Protein AF-A0A7C2S3S2-F1 (afdb_monomer_lite)

Secondary structure (DSSP, 8-state):
-PPPP---EEEE--GGG-STTHHHHHHHHHHHTT--GGGEEEE--HHHHHHHHHHHHH-

Sequence (59 aa):
AERAPELVVSVNISPHELNRRLVPNLRAILRDAALPADALCIEITESALLLIVLGWVLA

pLDDT: mean 87.27, std 10.84, range [53.34, 97.19]

Foldseek 3Di:
DDDDDQAADEDEDALVCPDPCNVVVVVVVCVVVVHDPRNYHYDYDPVRVVVVVVVVVVD

Structure (mmCIF, N/CA/C/O backbone):
data_AF-A0A7C2S3S2-F1
#
_entry.id   AF-A0A7C2S3S2-F1
#
loop_
_atom_site.group_PDB
_atom_site.id
_atom_site.type_symbol
_atom_site.label_atom_id
_atom_site.label_alt_id
_atom_site.label_comp_id
_atom_site.label_asym_id
_atom_site.label_entity_id
_atom_site.label_seq_id
_atom_site.pdbx_PDB_ins_code
_atom_site.Cartn_x
_atom_site.Cartn_y
_atom_site.Cartn_z
_atom_site.occupancy
_atom_site.B_iso_or_equiv
_atom_site.auth_seq_id
_atom_site.auth_comp_id
_atom_site.auth_asym_id
_atom_site.auth_atom_id
_atom_site.pdbx_PDB_model_num
ATOM 1 N N . ALA A 1 1 ? -11.849 16.430 25.254 1.00 57.38 1 ALA A N 1
ATOM 2 C CA . ALA A 1 1 ? -11.974 15.054 24.742 1.00 57.38 1 ALA A CA 1
ATOM 3 C C . ALA A 1 1 ? -10.624 14.669 24.172 1.00 57.38 1 ALA A C 1
ATOM 5 O O . ALA A 1 1 ? -10.119 15.387 23.317 1.00 57.38 1 ALA A O 1
ATOM 6 N N . GLU A 1 2 ? -10.002 13.636 24.722 1.00 53.34 2 GLU A N 1
ATOM 7 C CA . GLU A 1 2 ? -8.710 13.130 24.261 1.00 53.34 2 GLU A CA 1
ATOM 8 C C . GLU A 1 2 ? -8.944 12.417 22.919 1.00 53.34 2 GLU A C 1
ATOM 10 O O . GLU A 1 2 ? -9.811 11.547 22.825 1.00 53.34 2 GLU A O 1
ATOM 15 N N . ARG A 1 3 ? -8.281 12.867 21.845 1.00 59.62 3 ARG A N 1
ATOM 16 C CA . ARG A 1 3 ? -8.374 12.210 20.533 1.00 59.62 3 ARG A CA 1
ATOM 17 C C . ARG A 1 3 ? -7.704 10.844 20.664 1.00 59.62 3 ARG A C 1
ATOM 19 O O . ARG A 1 3 ? -6.562 10.778 21.108 1.00 59.62 3 ARG A O 1
ATOM 26 N N . ALA A 1 4 ? -8.405 9.781 20.275 1.00 64.50 4 ALA A N 1
ATOM 27 C CA . ALA A 1 4 ? -7.778 8.475 20.113 1.00 64.50 4 ALA A CA 1
ATOM 28 C C . ALA A 1 4 ? -6.565 8.610 19.167 1.00 64.50 4 ALA A C 1
ATOM 30 O O . ALA A 1 4 ? -6.647 9.393 18.214 1.00 64.50 4 ALA A O 1
ATOM 31 N N . PRO A 1 5 ? -5.448 7.909 19.431 1.00 66.75 5 PRO A N 1
ATOM 32 C CA . PRO A 1 5 ? -4.265 7.995 18.587 1.00 66.75 5 PRO A CA 1
ATOM 33 C C . PRO A 1 5 ? -4.611 7.576 17.155 1.00 66.75 5 PRO A C 1
ATOM 35 O O . PRO A 1 5 ? -5.276 6.563 16.934 1.00 66.75 5 PRO A O 1
ATOM 38 N N . GLU A 1 6 ? -4.175 8.381 16.192 1.00 80.94 6 GLU A N 1
ATOM 39 C CA . GLU A 1 6 ? -4.347 8.115 14.767 1.00 80.94 6 GLU A CA 1
ATOM 40 C C . GLU A 1 6 ? -3.425 6.953 14.375 1.00 80.94 6 GLU A C 1
ATOM 42 O O . GLU A 1 6 ? -2.199 7.070 14.420 1.00 80.94 6 GLU A O 1
ATOM 47 N N . LEU A 1 7 ? -4.012 5.790 14.084 1.00 81.38 7 LEU A N 1
ATOM 48 C CA . LEU A 1 7 ? -3.268 4.606 13.666 1.00 81.38 7 LEU A CA 1
ATOM 49 C C . LEU A 1 7 ? -2.888 4.750 12.192 1.00 81.38 7 LEU A C 1
ATOM 51 O O . LEU A 1 7 ? -3.764 4.761 11.331 1.00 81.38 7 LEU A O 1
ATOM 55 N N . VAL A 1 8 ? -1.586 4.797 11.913 1.00 89.69 8 VAL A N 1
ATOM 56 C CA . VAL A 1 8 ? -1.038 4.825 10.552 1.00 89.69 8 VAL A CA 1
ATOM 57 C C . VAL A 1 8 ? -0.112 3.630 10.355 1.00 89.69 8 VAL A C 1
ATOM 59 O O . VAL A 1 8 ? 0.769 3.365 11.175 1.00 89.69 8 VAL A O 1
ATOM 62 N N . VAL A 1 9 ? -0.312 2.909 9.256 1.00 91.12 9 VAL A N 1
ATOM 63 C CA . VAL A 1 9 ? 0.482 1.757 8.828 1.00 91.12 9 VAL A CA 1
ATOM 64 C C . VAL A 1 9 ? 1.189 2.123 7.529 1.00 91.12 9 VAL A C 1
ATOM 66 O O . VAL A 1 9 ? 0.536 2.401 6.527 1.00 91.12 9 VAL A O 1
ATOM 69 N N . SER A 1 10 ? 2.520 2.091 7.528 1.00 94.88 10 SER A N 1
ATOM 70 C CA . SER A 1 10 ? 3.330 2.232 6.314 1.00 94.88 10 SER A CA 1
ATOM 71 C C . SER A 1 10 ? 3.791 0.868 5.818 1.00 94.88 10 SER A C 1
ATOM 73 O O . SER A 1 10 ? 4.344 0.078 6.586 1.00 94.88 10 SER A O 1
ATOM 75 N N . VAL A 1 11 ? 3.598 0.597 4.527 1.00 94.50 11 VAL A N 1
ATOM 76 C CA . VAL A 1 11 ? 4.049 -0.641 3.879 1.00 94.50 11 VAL A CA 1
ATOM 77 C C . VAL A 1 11 ? 4.882 -0.301 2.654 1.00 94.50 11 VAL A C 1
ATOM 79 O O . VAL A 1 11 ? 4.423 0.381 1.740 1.00 94.50 11 VAL A O 1
ATOM 82 N N . ASN A 1 12 ? 6.106 -0.821 2.629 1.00 95.88 12 ASN A N 1
ATOM 83 C CA . ASN A 1 12 ? 6.969 -0.750 1.459 1.00 95.88 12 ASN A CA 1
ATOM 84 C C . ASN A 1 12 ? 6.534 -1.799 0.434 1.00 9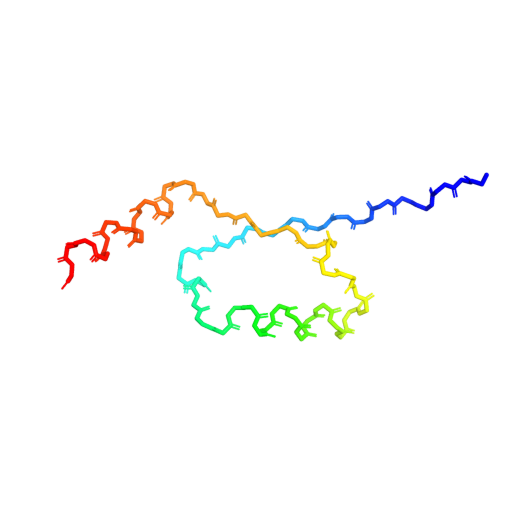5.88 12 ASN A C 1
ATOM 86 O O . ASN A 1 12 ? 6.285 -2.949 0.799 1.00 95.88 12 ASN A O 1
ATOM 90 N N . ILE A 1 13 ? 6.480 -1.413 -0.838 1.00 95.00 13 ILE A N 1
ATOM 91 C CA . ILE A 1 13 ? 6.191 -2.326 -1.946 1.00 95.00 13 ILE A CA 1
ATOM 92 C C . ILE A 1 13 ? 7.346 -2.370 -2.942 1.00 95.00 13 ILE A C 1
ATOM 94 O O . ILE A 1 13 ? 8.060 -1.391 -3.173 1.00 95.00 13 ILE A O 1
ATOM 98 N N . SER A 1 14 ? 7.506 -3.523 -3.578 1.00 91.88 14 SER A N 1
ATOM 99 C CA . SER A 1 14 ? 8.391 -3.687 -4.723 1.00 91.88 14 SER A CA 1
ATOM 100 C C . SER A 1 14 ? 7.727 -3.171 -6.012 1.00 91.88 14 SER A C 1
ATOM 102 O O . SER A 1 14 ? 6.501 -3.223 -6.156 1.00 91.88 14 SER A O 1
ATOM 104 N N . PRO A 1 15 ? 8.509 -2.726 -7.014 1.00 89.56 15 PRO A N 1
ATOM 105 C CA . PRO A 1 15 ? 7.961 -2.266 -8.293 1.00 89.56 15 PRO A CA 1
ATOM 106 C C . PRO A 1 15 ? 7.120 -3.325 -9.030 1.00 89.56 15 PRO A C 1
ATOM 108 O O . PRO A 1 15 ? 6.187 -2.974 -9.747 1.00 89.56 15 PRO A O 1
ATOM 111 N N . HIS A 1 16 ? 7.389 -4.619 -8.832 1.00 88.81 16 HIS A N 1
ATOM 112 C CA . HIS A 1 16 ? 6.608 -5.702 -9.447 1.00 88.81 16 HIS A CA 1
ATOM 113 C C . HIS A 1 16 ? 5.193 -5.846 -8.860 1.00 88.81 16 HIS A C 1
ATOM 115 O O . HIS A 1 16 ? 4.290 -6.373 -9.516 1.00 88.81 16 HIS A O 1
ATOM 121 N N . GLU A 1 17 ? 4.973 -5.359 -7.640 1.00 91.31 17 GLU A N 1
ATOM 122 C CA . GLU A 1 17 ? 3.659 -5.360 -6.993 1.00 91.31 17 GLU A CA 1
ATOM 123 C C . GLU A 1 17 ? 2.777 -4.201 -7.475 1.00 91.31 17 GLU A C 1
ATOM 125 O O . GLU A 1 17 ? 1.554 -4.257 -7.313 1.00 91.31 17 GLU A O 1
ATOM 130 N N . LEU A 1 18 ? 3.359 -3.192 -8.140 1.00 88.69 18 LEU A N 1
ATOM 131 C CA . LEU A 1 18 ? 2.626 -2.083 -8.744 1.00 88.69 18 LEU A CA 1
ATOM 132 C C . LEU A 1 18 ? 1.904 -2.536 -10.021 1.00 88.69 18 LEU A C 1
ATOM 134 O O . LEU A 1 18 ? 2.352 -2.339 -11.149 1.00 88.69 18 LEU A O 1
ATOM 138 N N . ASN A 1 19 ? 0.748 -3.163 -9.836 1.00 89.62 19 ASN A N 1
ATOM 139 C CA . ASN A 1 19 ? -0.094 -3.657 -10.917 1.00 89.62 19 ASN A CA 1
ATOM 140 C C . ASN A 1 19 ? -1.573 -3.307 -10.688 1.00 89.62 19 ASN A C 1
ATOM 142 O O . ASN A 1 19 ? -1.982 -2.840 -9.624 1.00 89.62 19 ASN A O 1
ATOM 146 N N . ARG A 1 20 ? -2.414 -3.576 -11.695 1.00 91.75 20 ARG A N 1
ATOM 147 C CA . ARG A 1 20 ? -3.847 -3.223 -11.677 1.00 91.75 20 ARG A CA 1
ATOM 148 C C . ARG A 1 20 ? -4.655 -3.892 -10.553 1.00 91.75 20 ARG A C 1
ATOM 150 O O . ARG A 1 20 ? -5.773 -3.459 -10.289 1.00 91.75 20 ARG A O 1
ATOM 157 N N . ARG A 1 21 ? -4.129 -4.941 -9.910 1.00 94.50 21 ARG A N 1
ATOM 158 C CA . ARG A 1 21 ? -4.797 -5.664 -8.814 1.00 94.50 21 ARG A CA 1
ATOM 159 C C . ARG A 1 21 ? -4.421 -5.146 -7.427 1.00 94.50 21 ARG A C 1
ATOM 161 O O . ARG A 1 21 ? -5.147 -5.442 -6.484 1.00 94.50 21 ARG A O 1
ATOM 168 N N . LEU A 1 22 ? -3.357 -4.348 -7.300 1.00 93.00 22 LEU A N 1
ATOM 169 C CA . LEU A 1 22 ? -2.874 -3.847 -6.011 1.00 93.00 22 LEU A CA 1
ATOM 170 C C . LEU A 1 22 ? -3.969 -3.096 -5.241 1.00 93.00 22 LEU A C 1
ATOM 172 O O . LEU A 1 22 ? -4.323 -3.482 -4.132 1.00 93.00 22 LEU A O 1
ATOM 176 N N . VAL A 1 23 ? -4.563 -2.065 -5.850 1.00 93.94 23 VAL A N 1
ATOM 177 C CA . VAL A 1 23 ? -5.585 -1.233 -5.191 1.00 93.94 23 VAL A CA 1
ATOM 178 C C . VAL A 1 23 ? -6.843 -2.035 -4.810 1.00 93.94 23 VAL A C 1
ATOM 180 O O . VAL A 1 23 ? -7.278 -1.915 -3.664 1.00 93.94 23 VAL A O 1
ATOM 183 N N . PRO A 1 24 ? -7.439 -2.867 -5.692 1.00 95.81 24 PRO A N 1
ATOM 184 C CA . PRO A 1 24 ? -8.543 -3.749 -5.304 1.00 95.81 24 PRO A CA 1
ATOM 185 C C . PRO A 1 24 ? -8.211 -4.674 -4.127 1.00 95.81 24 PRO A C 1
ATOM 187 O O . PRO A 1 24 ? -9.024 -4.790 -3.210 1.00 95.81 24 PRO A O 1
ATOM 190 N N . ASN A 1 25 ? -7.020 -5.282 -4.125 1.00 95.44 25 ASN A N 1
ATOM 191 C CA . ASN A 1 25 ? -6.591 -6.192 -3.063 1.00 95.44 25 ASN A CA 1
ATOM 192 C C . ASN A 1 25 ? -6.415 -5.455 -1.730 1.00 95.44 25 ASN A C 1
ATOM 194 O O . ASN A 1 25 ? -6.958 -5.892 -0.720 1.00 95.44 25 ASN A O 1
ATOM 198 N N . LEU A 1 26 ? -5.732 -4.305 -1.726 1.00 95.00 26 LEU A N 1
ATOM 199 C CA . LEU A 1 26 ? -5.548 -3.494 -0.516 1.00 95.00 26 LEU A CA 1
ATOM 200 C C . LEU A 1 26 ? -6.887 -3.014 0.052 1.00 95.00 26 LEU A C 1
ATOM 202 O O . LEU A 1 26 ? -7.101 -3.076 1.257 1.00 95.00 26 LEU A O 1
ATOM 206 N N . ARG A 1 27 ? -7.832 -2.603 -0.803 1.00 94.75 27 ARG A N 1
ATOM 207 C CA . ARG A 1 27 ? -9.184 -2.221 -0.360 1.00 94.75 27 ARG A CA 1
ATOM 208 C C . ARG A 1 27 ? -9.958 -3.381 0.264 1.00 94.75 27 ARG A C 1
ATOM 210 O O . ARG A 1 27 ? -10.740 -3.139 1.179 1.00 94.75 27 ARG A O 1
ATOM 217 N N . ALA A 1 28 ? -9.791 -4.603 -0.245 1.00 96.25 28 ALA A N 1
ATOM 218 C CA . ALA A 1 28 ? -10.395 -5.791 0.353 1.00 96.25 28 ALA A CA 1
ATOM 219 C C . ALA A 1 28 ? -9.774 -6.079 1.727 1.00 96.25 28 ALA A C 1
ATOM 221 O O . ALA A 1 28 ? -10.501 -6.174 2.706 1.00 96.25 28 ALA A O 1
ATOM 222 N N . ILE A 1 29 ? -8.440 -6.072 1.818 1.00 94.88 29 ILE A N 1
ATOM 223 C CA . ILE A 1 29 ? -7.703 -6.305 3.070 1.00 94.88 29 ILE A CA 1
ATOM 224 C C . ILE A 1 29 ? -8.071 -5.271 4.140 1.00 94.88 29 IL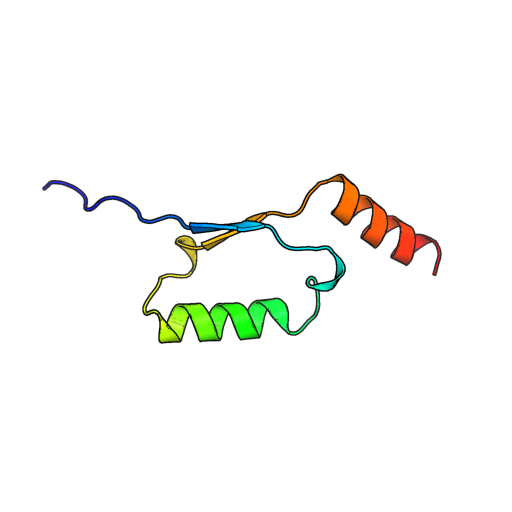E A C 1
ATOM 226 O O . ILE A 1 29 ? -8.371 -5.640 5.271 1.00 94.88 29 ILE A O 1
ATOM 230 N N . LEU A 1 30 ? -8.090 -3.979 3.794 1.00 94.50 30 LEU A N 1
ATOM 231 C CA . LEU A 1 30 ? -8.458 -2.918 4.736 1.00 94.50 30 LEU A CA 1
ATOM 232 C C . LEU A 1 30 ? -9.900 -3.066 5.225 1.00 94.50 30 LEU A C 1
ATOM 234 O O . LEU A 1 30 ? -10.168 -2.882 6.408 1.00 94.50 30 LEU A O 1
ATOM 238 N N . ARG A 1 31 ? -10.823 -3.451 4.336 1.00 95.25 31 ARG A N 1
ATOM 239 C CA . ARG A 1 31 ? -12.216 -3.720 4.707 1.00 95.25 31 ARG A CA 1
ATOM 240 C C . ARG A 1 31 ? -12.324 -4.902 5.665 1.00 95.25 31 ARG A C 1
ATOM 242 O O . ARG A 1 31 ? -13.012 -4.782 6.673 1.00 95.25 31 ARG A O 1
ATOM 249 N N . ASP A 1 32 ? -11.644 -6.003 5.361 1.00 97.19 32 ASP A N 1
ATOM 250 C CA . ASP A 1 32 ? -11.650 -7.215 6.185 1.00 97.19 32 ASP A CA 1
ATOM 251 C C . ASP A 1 32 ? -11.025 -6.952 7.566 1.00 97.19 32 ASP A C 1
ATOM 253 O O . ASP A 1 32 ? -11.465 -7.515 8.567 1.00 97.19 32 ASP A O 1
ATOM 257 N N . ALA A 1 33 ? -10.051 -6.039 7.635 1.00 93.69 33 ALA A N 1
ATOM 258 C CA . ALA A 1 33 ? -9.415 -5.581 8.869 1.00 93.69 33 ALA A CA 1
ATOM 259 C C . ALA A 1 33 ? -10.165 -4.441 9.589 1.00 93.69 33 ALA A C 1
ATOM 261 O O . ALA A 1 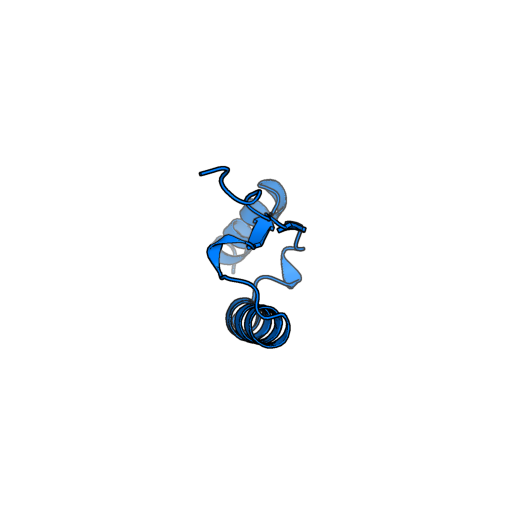33 ? -9.699 -3.977 10.628 1.00 93.69 33 ALA A O 1
ATOM 262 N N . ALA A 1 34 ? -11.296 -3.968 9.050 1.00 93.88 34 ALA A N 1
ATOM 263 C CA . ALA A 1 34 ? -12.025 -2.791 9.535 1.00 93.88 34 ALA A CA 1
ATOM 264 C C . ALA A 1 34 ? -11.148 -1.525 9.689 1.00 93.88 34 ALA A C 1
ATOM 266 O O . ALA A 1 34 ? -11.381 -0.698 10.573 1.00 93.88 34 ALA A O 1
ATOM 267 N N . LEU A 1 35 ? -10.148 -1.366 8.817 1.00 91.19 35 LEU A N 1
ATOM 268 C CA . LEU A 1 35 ? -9.250 -0.214 8.787 1.00 91.19 35 LEU A CA 1
ATOM 269 C C . LEU A 1 35 ? -9.734 0.837 7.779 1.00 91.19 35 LEU A C 1
ATOM 271 O O . LEU A 1 35 ? -10.168 0.487 6.673 1.00 91.19 35 LEU A O 1
ATOM 275 N N . PRO A 1 36 ? -9.650 2.133 8.121 1.00 91.44 36 PRO A N 1
ATOM 276 C CA . PRO A 1 36 ? -9.989 3.189 7.187 1.00 91.44 36 PRO A CA 1
ATOM 277 C C . PRO A 1 36 ? -8.876 3.346 6.137 1.00 91.44 36 PRO A C 1
ATOM 279 O O . PRO A 1 36 ? -7.734 2.934 6.333 1.00 91.44 36 PRO A O 1
ATOM 282 N N . ALA A 1 37 ? -9.217 3.898 4.971 1.00 89.75 37 ALA A N 1
ATOM 283 C CA . ALA A 1 37 ? -8.286 3.967 3.842 1.00 89.75 37 ALA A CA 1
ATOM 284 C C . ALA A 1 37 ? -7.095 4.910 4.086 1.00 89.75 37 ALA A C 1
ATOM 286 O O . ALA A 1 37 ? -6.028 4.702 3.517 1.00 89.75 37 ALA A O 1
ATOM 287 N N . ASP A 1 38 ? -7.287 5.929 4.918 1.00 91.44 38 ASP A N 1
ATOM 288 C CA . ASP A 1 38 ? -6.269 6.885 5.355 1.00 91.44 38 ASP A CA 1
ATOM 289 C C . ASP A 1 38 ? -5.298 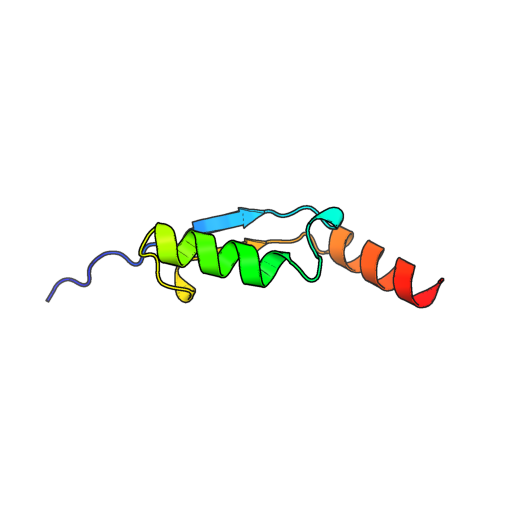6.306 6.398 1.00 91.44 38 ASP A C 1
ATOM 291 O O . ASP A 1 38 ? -4.223 6.864 6.593 1.00 91.44 38 ASP A O 1
ATOM 295 N N . ALA A 1 39 ? -5.605 5.149 6.994 1.00 92.12 39 ALA A N 1
ATOM 296 C CA . ALA A 1 39 ? -4.689 4.447 7.893 1.00 92.12 39 ALA A CA 1
ATOM 297 C C . ALA A 1 39 ? -3.559 3.694 7.165 1.00 92.12 39 ALA A C 1
ATOM 299 O O . ALA A 1 39 ? -2.685 3.149 7.836 1.00 92.12 39 ALA A O 1
ATOM 300 N N . LEU A 1 40 ? -3.553 3.626 5.826 1.00 94.25 40 LEU A N 1
ATOM 301 C CA . LEU A 1 40 ? -2.526 2.921 5.051 1.00 94.25 40 LEU A CA 1
ATOM 302 C C . LEU A 1 40 ? -1.739 3.874 4.146 1.00 94.25 40 LEU A C 1
ATOM 304 O O . LEU A 1 40 ? -2.281 4.453 3.205 1.00 94.25 40 LEU A O 1
ATOM 308 N N . CYS A 1 41 ? -0.430 3.938 4.369 1.00 94.69 41 CYS A N 1
ATOM 309 C CA . CYS A 1 41 ? 0.537 4.569 3.483 1.00 94.69 41 CYS A CA 1
ATOM 310 C C . CYS A 1 41 ? 1.298 3.492 2.696 1.00 94.69 41 CYS A C 1
ATOM 312 O O . CYS A 1 41 ? 1.825 2.540 3.276 1.00 94.69 41 CYS A O 1
ATOM 314 N N . ILE A 1 42 ? 1.358 3.633 1.370 1.00 94.75 42 ILE A N 1
ATOM 315 C CA . ILE A 1 42 ? 2.162 2.767 0.502 1.00 94.75 42 ILE A CA 1
ATOM 316 C C . ILE A 1 42 ? 3.420 3.518 0.094 1.00 94.75 42 ILE A C 1
ATOM 318 O O . ILE A 1 42 ? 3.348 4.587 -0.512 1.00 94.75 42 ILE A O 1
ATOM 322 N N . GLU A 1 43 ? 4.563 2.919 0.389 1.00 96.12 43 GLU A N 1
ATOM 323 C CA . GLU A 1 43 ? 5.875 3.477 0.104 1.00 96.12 43 GLU A CA 1
ATOM 324 C C . GLU A 1 43 ? 6.523 2.706 -1.045 1.00 96.12 43 GLU A C 1
ATOM 326 O O . GLU A 1 43 ? 6.584 1.475 -1.055 1.00 96.12 43 GLU A O 1
ATOM 331 N N . ILE A 1 44 ? 7.020 3.445 -2.030 1.00 94.69 44 ILE A N 1
ATOM 332 C CA . ILE A 1 44 ? 7.850 2.924 -3.111 1.00 94.69 44 ILE A CA 1
ATOM 333 C C . ILE A 1 44 ? 9.070 3.826 -3.228 1.00 94.69 44 ILE A C 1
ATOM 335 O O . ILE A 1 44 ? 8.966 5.048 -3.116 1.00 94.69 44 ILE A O 1
ATOM 339 N N . THR A 1 45 ? 10.240 3.230 -3.433 1.00 94.94 45 THR A N 1
ATOM 340 C CA . THR A 1 45 ? 11.466 4.013 -3.574 1.00 94.94 45 THR A CA 1
ATOM 341 C C . THR A 1 45 ? 11.463 4.788 -4.890 1.00 94.94 45 THR A C 1
ATOM 343 O O . THR A 1 45 ? 10.961 4.316 -5.913 1.00 94.94 45 THR A O 1
ATOM 346 N N . GLU A 1 46 ? 12.081 5.970 -4.888 1.00 94.44 46 GLU A N 1
ATOM 347 C CA . GLU A 1 46 ? 12.250 6.784 -6.098 1.00 94.44 46 GLU A CA 1
ATOM 348 C C . GLU A 1 46 ? 12.933 5.984 -7.215 1.00 94.44 46 GLU A C 1
ATOM 350 O O . GLU A 1 46 ? 12.470 5.969 -8.355 1.00 94.44 46 GLU A O 1
ATOM 355 N N . SER A 1 47 ? 13.987 5.236 -6.875 1.00 93.06 47 SER A N 1
ATOM 356 C CA . SER A 1 47 ? 14.721 4.403 -7.830 1.00 93.06 47 SER A CA 1
ATOM 357 C C . SER A 1 47 ? 13.837 3.335 -8.480 1.00 93.06 47 SER A C 1
ATOM 359 O O . SER A 1 47 ? 13.950 3.102 -9.682 1.00 93.06 47 SER A O 1
ATOM 361 N N . ALA A 1 48 ? 12.933 2.706 -7.720 1.00 89.06 48 ALA A N 1
ATOM 362 C CA . ALA A 1 48 ? 11.983 1.741 -8.270 1.00 89.06 48 ALA A CA 1
ATOM 363 C C . ALA A 1 48 ? 11.004 2.403 -9.249 1.00 89.06 48 ALA A C 1
ATOM 3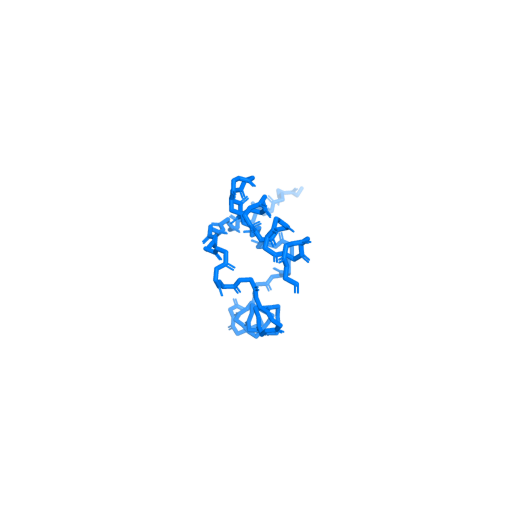65 O O . ALA A 1 48 ? 10.711 1.841 -10.304 1.00 89.06 48 ALA A O 1
ATOM 366 N N . LEU A 1 49 ? 10.540 3.613 -8.934 1.00 88.62 49 LEU A N 1
ATOM 367 C CA . LEU A 1 49 ? 9.618 4.362 -9.783 1.00 88.62 49 LEU A CA 1
ATOM 368 C C . LEU A 1 49 ? 10.290 4.814 -11.091 1.00 88.62 49 LEU A C 1
ATOM 370 O O . LEU A 1 49 ? 9.708 4.669 -12.166 1.00 88.62 49 LEU A O 1
ATOM 374 N N . LEU A 1 50 ? 11.547 5.265 -11.020 1.00 89.69 50 LEU A N 1
ATOM 375 C CA . LEU A 1 50 ? 12.350 5.626 -12.194 1.00 89.69 50 LEU A CA 1
ATOM 376 C C . LEU A 1 50 ? 12.572 4.437 -13.137 1.00 89.69 50 LEU A C 1
ATOM 378 O O . LEU A 1 50 ? 12.463 4.598 -14.351 1.00 89.69 50 LEU A O 1
ATOM 382 N N . LEU A 1 51 ? 12.827 3.237 -12.605 1.00 84.19 51 LEU A N 1
ATOM 383 C CA . LEU A 1 51 ? 12.980 2.027 -13.423 1.00 84.19 51 LEU A CA 1
ATOM 384 C C . LEU A 1 51 ? 11.700 1.678 -14.194 1.00 84.19 51 LEU A C 1
ATOM 386 O O . LEU A 1 51 ? 11.777 1.310 -15.366 1.00 84.19 51 LEU A O 1
ATOM 390 N N . ILE A 1 52 ? 10.529 1.826 -13.566 1.00 82.62 52 ILE A N 1
ATOM 391 C CA . ILE A 1 52 ? 9.236 1.593 -14.226 1.00 82.62 52 ILE A CA 1
ATOM 392 C C . ILE A 1 52 ? 9.029 2.598 -15.364 1.00 82.62 52 ILE A C 1
ATOM 394 O O . ILE A 1 52 ? 8.692 2.204 -16.479 1.00 82.62 52 ILE A O 1
ATOM 398 N N . VAL A 1 53 ? 9.263 3.886 -15.095 1.00 79.00 53 VAL A N 1
ATOM 399 C CA . VAL A 1 53 ? 9.074 4.959 -16.084 1.00 79.00 53 VAL A CA 1
ATOM 400 C C . VAL A 1 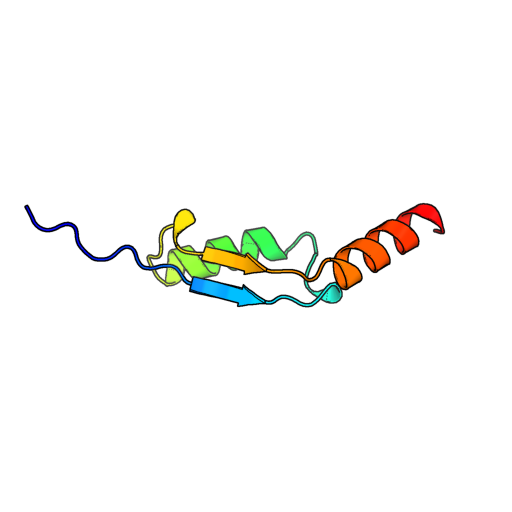53 ? 10.022 4.788 -17.270 1.00 79.00 53 VAL A C 1
ATOM 402 O O . VAL A 1 53 ? 9.583 4.873 -18.415 1.00 79.00 53 VAL A O 1
ATOM 405 N N . LEU A 1 54 ? 11.301 4.492 -17.021 1.00 77.00 54 LEU A N 1
ATOM 406 C CA . LEU A 1 54 ? 12.269 4.216 -18.086 1.00 77.00 54 LEU A CA 1
ATOM 407 C C . LEU A 1 54 ? 11.862 2.995 -18.917 1.00 77.00 54 LEU A C 1
ATOM 409 O O . LEU A 1 54 ? 11.970 3.029 -20.141 1.00 77.00 54 LEU A O 1
ATOM 413 N N . GLY A 1 55 ? 11.334 1.954 -18.270 1.00 76.75 55 GLY A N 1
ATOM 414 C CA . GLY A 1 55 ? 10.781 0.789 -18.954 1.00 76.75 55 GLY A CA 1
ATOM 415 C C . GLY A 1 55 ? 9.636 1.132 -19.911 1.00 76.75 55 GLY A C 1
ATOM 416 O O . GLY A 1 55 ? 9.551 0.527 -20.970 1.00 76.75 55 GLY A O 1
ATOM 417 N N . TRP A 1 56 ? 8.783 2.110 -19.589 1.00 74.19 56 TRP A N 1
ATOM 418 C CA . TRP A 1 56 ? 7.690 2.550 -20.473 1.00 74.19 56 TRP A CA 1
ATOM 419 C C . TRP A 1 56 ? 8.142 3.463 -21.611 1.00 74.19 56 TRP A C 1
ATOM 421 O O . TRP A 1 56 ? 7.487 3.511 -22.643 1.00 74.19 56 TRP A O 1
ATOM 431 N N . VAL A 1 57 ? 9.226 4.215 -21.419 1.00 74.62 57 VAL A N 1
ATOM 432 C CA . VAL A 1 57 ? 9.785 5.088 -22.465 1.00 74.62 57 VAL A CA 1
ATOM 433 C C . VAL A 1 57 ? 10.550 4.279 -23.514 1.00 74.62 57 VAL A C 1
ATOM 435 O O . VAL A 1 57 ? 10.618 4.684 -24.672 1.00 74.62 57 VAL A O 1
ATOM 438 N N . LEU A 1 58 ? 11.147 3.157 -23.110 1.00 71.00 58 LEU A N 1
ATOM 439 C CA . LEU A 1 58 ? 12.003 2.330 -23.963 1.00 71.00 58 LEU A CA 1
ATOM 440 C C . LEU A 1 58 ? 11.293 1.104 -24.569 1.00 71.00 58 LEU A C 1
ATOM 442 O O . LEU A 1 58 ? 11.927 0.391 -25.347 1.00 71.00 58 LEU A O 1
ATOM 446 N N . ALA A 1 59 ? 10.030 0.848 -24.212 1.00 64.69 59 ALA A N 1
ATOM 447 C CA . ALA A 1 59 ? 9.213 -0.264 -24.713 1.00 64.69 59 ALA A CA 1
ATOM 448 C C . ALA A 1 59 ? 8.159 0.217 -25.716 1.00 64.69 59 ALA A C 1
ATOM 450 O O . ALA A 1 59 ? 7.916 -0.528 -26.692 1.00 64.69 59 ALA A O 1
#

Radius of gyration: 15.22 Å; chains: 1; bounding box: 27×22×50 Å